Protein AF-A0A2R6CV69-F1 (afdb_monomer)

Radius of gyration: 12.98 Å; Cα contacts (8 Å, |Δi|>4): 234; chains: 1; bounding box: 34×31×30 Å

Structure (mmCIF, N/CA/C/O backbone):
data_AF-A0A2R6CV69-F1
#
_entry.id   AF-A0A2R6CV69-F1
#
loop_
_atom_site.group_PDB
_atom_site.id
_atom_site.type_symbol
_atom_site.label_atom_id
_atom_site.label_alt_id
_atom_site.label_comp_id
_atom_site.label_asym_id
_atom_site.label_entity_id
_atom_site.label_seq_id
_atom_s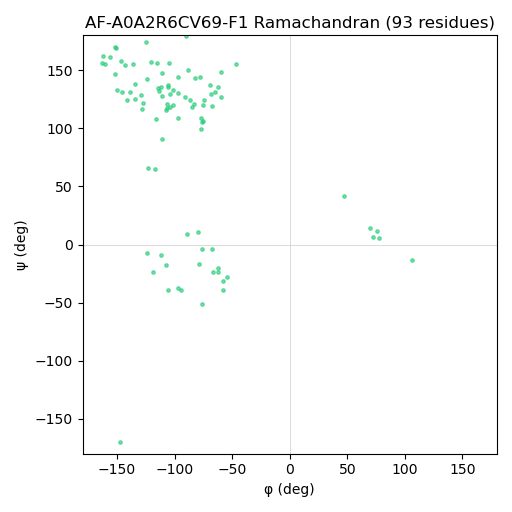ite.pdbx_PDB_ins_code
_atom_site.Cartn_x
_atom_site.Cartn_y
_atom_site.Cartn_z
_atom_site.occupancy
_atom_site.B_iso_or_equiv
_atom_site.auth_seq_id
_atom_site.auth_comp_id
_atom_site.auth_asym_id
_atom_site.auth_atom_id
_atom_site.pdbx_PDB_model_num
ATOM 1 N N . MET A 1 1 ? 13.016 9.900 5.837 1.00 72.94 1 MET A N 1
ATOM 2 C CA . MET A 1 1 ? 12.014 8.820 5.732 1.00 72.94 1 MET A CA 1
ATOM 3 C C . MET A 1 1 ? 10.665 9.464 5.461 1.00 72.94 1 MET A C 1
ATOM 5 O O . MET A 1 1 ? 10.417 10.528 6.022 1.00 72.94 1 MET A O 1
ATOM 9 N N . ASN A 1 2 ? 9.873 8.909 4.542 1.00 88.12 2 ASN A N 1
ATOM 10 C CA . ASN A 1 2 ? 8.513 9.379 4.268 1.00 88.12 2 ASN A CA 1
ATOM 11 C C . ASN A 1 2 ? 7.527 8.618 5.164 1.00 88.12 2 ASN A C 1
ATOM 13 O O . ASN A 1 2 ? 7.937 7.790 5.980 1.00 88.12 2 ASN A O 1
ATOM 17 N N . ALA A 1 3 ? 6.239 8.920 5.059 1.00 93.12 3 ALA A N 1
ATOM 18 C CA . ALA A 1 3 ? 5.220 8.170 5.768 1.00 93.12 3 ALA A CA 1
ATOM 19 C C . ALA A 1 3 ? 3.918 8.091 4.981 1.00 93.12 3 ALA A C 1
ATOM 21 O O . ALA A 1 3 ? 3.617 8.943 4.147 1.00 93.12 3 ALA A O 1
ATOM 22 N N . VAL A 1 4 ? 3.128 7.083 5.328 1.00 95.00 4 VAL A N 1
ATOM 23 C CA . VAL A 1 4 ? 1.710 7.011 5.002 1.00 95.00 4 VAL A CA 1
ATOM 24 C C . VAL A 1 4 ? 0.932 7.509 6.211 1.00 95.00 4 VAL A C 1
ATOM 26 O O . VAL A 1 4 ? 0.894 6.849 7.249 1.00 95.00 4 VAL A O 1
ATOM 29 N N . ASP A 1 5 ? 0.342 8.694 6.089 1.00 94.56 5 ASP A N 1
ATOM 30 C CA . ASP A 1 5 ? -0.617 9.215 7.059 1.00 94.56 5 ASP A CA 1
ATOM 31 C C . ASP A 1 5 ? -2.040 8.920 6.559 1.00 94.56 5 ASP A C 1
ATOM 33 O O . ASP A 1 5 ? -2.378 9.228 5.415 1.00 94.56 5 ASP A O 1
ATOM 37 N N . ALA A 1 6 ? -2.883 8.358 7.424 1.00 94.31 6 ALA A N 1
ATOM 38 C CA . ALA A 1 6 ? -4.309 8.195 7.159 1.00 94.31 6 ALA A CA 1
ATOM 39 C C . ALA A 1 6 ? -5.110 9.206 7.979 1.00 94.31 6 ALA A C 1
ATOM 41 O O . ALA A 1 6 ? -4.872 9.390 9.177 1.00 94.31 6 ALA A O 1
ATOM 42 N N . PHE A 1 7 ? -6.085 9.851 7.344 1.00 93.50 7 PHE A N 1
ATOM 43 C CA . PHE A 1 7 ? -6.894 10.900 7.958 1.00 93.50 7 PHE A CA 1
ATOM 44 C C . PHE A 1 7 ? -8.377 10.569 7.875 1.00 93.50 7 PHE A C 1
ATOM 46 O O . PHE A 1 7 ? -8.874 10.118 6.844 1.00 93.50 7 PHE A O 1
ATOM 53 N N . ARG A 1 8 ? -9.115 10.907 8.934 1.00 89.38 8 ARG A N 1
ATOM 54 C CA . ARG A 1 8 ? -10.566 11.037 8.850 1.00 89.38 8 ARG A CA 1
ATOM 55 C C . ARG A 1 8 ? -10.875 12.366 8.164 1.00 89.38 8 ARG A C 1
ATOM 57 O O . ARG A 1 8 ? -10.687 13.429 8.753 1.00 89.38 8 ARG A O 1
ATOM 64 N N . LEU A 1 9 ? -11.355 12.308 6.921 1.00 84.56 9 LEU A N 1
ATOM 65 C CA . LEU A 1 9 ? -11.638 13.509 6.120 1.00 84.56 9 LEU A CA 1
ATOM 66 C C . LEU A 1 9 ? -12.638 14.446 6.809 1.00 84.56 9 LEU A C 1
ATOM 68 O O . LEU A 1 9 ? -12.467 15.664 6.803 1.00 84.56 9 LEU A O 1
ATOM 72 N N . LEU A 1 10 ? -13.651 13.879 7.464 1.00 88.88 10 LEU A N 1
ATOM 73 C CA . LEU A 1 10 ? -14.556 14.637 8.320 1.00 88.88 10 LEU A CA 1
ATOM 74 C C . LEU A 1 10 ? -13.860 14.945 9.652 1.00 88.88 10 LEU A C 1
ATOM 76 O O . LEU A 1 10 ? -13.792 14.099 10.539 1.00 88.88 10 LEU A O 1
ATOM 80 N N . GLY A 1 11 ? -13.336 16.164 9.776 1.00 85.06 11 GLY A N 1
ATOM 81 C CA . GLY A 1 11 ? -12.668 16.663 10.984 1.00 85.06 11 GLY A CA 1
ATOM 82 C C . GLY A 1 11 ? -11.144 16.761 10.879 1.00 85.06 11 GLY A C 1
ATOM 83 O O . GLY A 1 11 ? -10.538 17.436 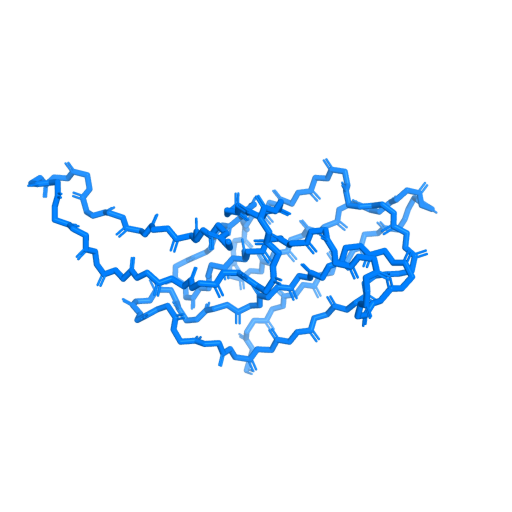11.703 1.00 85.06 11 GLY A O 1
ATOM 84 N N . GLY A 1 12 ? -10.525 16.152 9.861 1.00 88.00 12 GLY A N 1
ATOM 85 C CA . GLY A 1 12 ? -9.086 16.277 9.590 1.00 88.00 12 GLY A CA 1
ATOM 86 C C . GLY A 1 12 ? -8.181 15.591 10.618 1.00 88.00 12 GLY A C 1
ATOM 87 O O . GLY A 1 12 ? -6.981 15.853 10.660 1.00 88.00 12 GLY A O 1
ATOM 88 N N . GLU A 1 13 ? -8.737 14.722 11.461 1.00 92.75 13 GLU A N 1
ATOM 89 C CA . GLU A 1 13 ? -7.983 14.004 12.482 1.00 92.75 13 GLU A CA 1
ATOM 90 C C . GLU A 1 13 ? -7.145 12.892 11.842 1.00 92.75 13 GLU A C 1
ATOM 92 O O . GLU A 1 13 ? -7.676 12.000 11.169 1.00 92.75 13 GLU A O 1
ATOM 97 N N . ARG A 1 14 ? -5.833 12.914 12.090 1.00 94.12 14 ARG A N 1
ATOM 98 C CA . ARG A 1 14 ? -4.947 11.815 11.704 1.00 94.12 14 ARG A CA 1
ATOM 99 C C . ARG A 1 14 ? -5.277 10.578 12.536 1.00 94.12 14 ARG A C 1
ATOM 101 O O . AR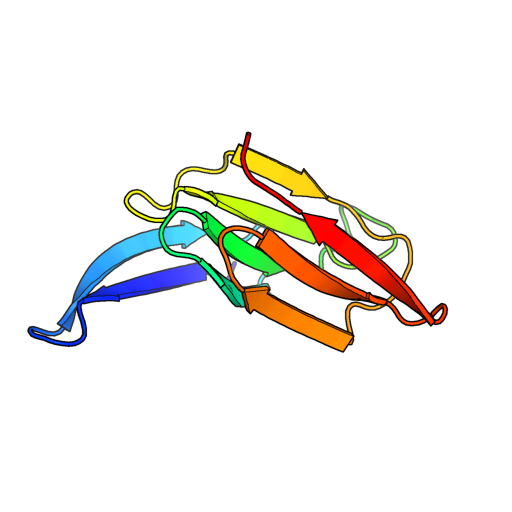G A 1 14 ? -5.124 10.610 13.752 1.00 94.12 14 ARG A O 1
ATOM 108 N N . GLN A 1 15 ? -5.681 9.502 11.868 1.00 93.88 15 GLN A N 1
ATOM 109 C CA . GLN A 1 15 ? -5.959 8.214 12.503 1.00 93.88 15 GLN A CA 1
ATOM 110 C C . GLN A 1 15 ? -4.653 7.498 12.851 1.00 93.88 15 GLN A C 1
ATOM 112 O O . GLN A 1 15 ? -4.436 7.120 13.998 1.00 93.88 15 GLN A O 1
ATOM 117 N N . PHE A 1 16 ? -3.745 7.377 11.880 1.00 96.06 16 PHE A N 1
ATOM 118 C CA . PHE A 1 16 ? -2.442 6.755 12.092 1.00 96.06 16 PHE A CA 1
ATOM 119 C C . PHE A 1 16 ? -1.369 7.327 11.166 1.00 96.06 16 PHE A C 1
ATOM 121 O O . PHE A 1 16 ? -1.652 8.055 10.210 1.00 96.06 16 PHE A O 1
ATOM 128 N N . ARG A 1 17 ? -0.121 6.963 11.472 1.00 96.19 17 ARG A N 1
ATOM 129 C CA . ARG A 1 17 ? 1.065 7.207 10.654 1.00 96.19 17 ARG A CA 1
ATOM 130 C C . ARG A 1 17 ? 1.901 5.933 10.596 1.00 96.19 17 ARG A C 1
ATOM 132 O O . ARG A 1 17 ? 2.300 5.428 11.640 1.00 96.19 17 ARG A O 1
ATOM 139 N N . PHE A 1 18 ? 2.207 5.469 9.392 1.00 96.06 18 PHE A N 1
ATOM 140 C CA . PHE A 1 18 ? 3.193 4.421 9.145 1.00 96.06 18 PHE A CA 1
ATOM 141 C C . PHE A 1 18 ? 4.441 5.041 8.515 1.00 96.06 18 PHE A C 1
ATOM 143 O O . PHE A 1 18 ? 4.373 5.585 7.413 1.00 96.06 18 PHE A O 1
ATOM 150 N N . GLU A 1 19 ? 5.574 4.994 9.214 1.00 94.81 19 GLU A N 1
ATOM 151 C CA . GLU A 1 19 ? 6.850 5.468 8.670 1.00 94.81 19 GLU A CA 1
ATOM 152 C C . GLU A 1 19 ? 7.390 4.453 7.667 1.00 94.81 19 GLU A C 1
ATOM 154 O O . GLU A 1 19 ? 7.637 3.294 8.001 1.00 94.81 19 GLU A O 1
ATOM 159 N N . THR A 1 20 ? 7.567 4.883 6.420 1.00 91.06 20 THR A N 1
ATOM 160 C CA . THR A 1 20 ? 8.111 4.009 5.387 1.00 91.06 20 THR A CA 1
ATOM 161 C C . THR A 1 20 ? 9.626 3.897 5.566 1.00 91.06 20 THR A C 1
ATOM 163 O O . THR A 1 20 ? 10.285 4.903 5.852 1.00 91.06 20 THR A O 1
ATOM 166 N N . PRO A 1 21 ? 10.228 2.722 5.308 1.00 88.88 21 PRO A N 1
ATOM 167 C CA . PRO A 1 21 ? 11.681 2.546 5.400 1.00 88.88 21 PRO A CA 1
ATOM 168 C C . PRO A 1 21 ? 12.456 3.321 4.318 1.00 88.88 21 PRO A C 1
ATOM 170 O O . PRO A 1 21 ? 13.679 3.354 4.332 1.00 88.88 21 PRO A O 1
ATOM 173 N N . SER A 1 22 ? 11.751 3.976 3.391 1.00 88.88 22 SER A N 1
ATOM 174 C CA . SER A 1 22 ? 12.306 4.849 2.358 1.00 88.88 22 SER A CA 1
ATOM 175 C C . SER A 1 22 ? 11.738 6.266 2.470 1.00 88.88 22 SER A C 1
ATOM 177 O O . SER A 1 22 ? 10.657 6.487 3.018 1.00 88.88 22 SER A O 1
ATOM 179 N N . ASN A 1 23 ? 12.452 7.261 1.942 1.00 88.75 23 ASN A N 1
ATOM 180 C CA . ASN A 1 23 ? 11.885 8.588 1.669 1.00 88.75 23 ASN A CA 1
ATOM 181 C C . ASN A 1 23 ? 10.994 8.611 0.414 1.00 88.75 23 ASN A C 1
ATOM 183 O O . ASN A 1 23 ? 10.387 9.637 0.125 1.00 88.75 23 ASN A O 1
ATOM 187 N N . ASN A 1 24 ? 10.913 7.490 -0.295 1.00 90.12 24 ASN A N 1
ATOM 188 C CA . ASN A 1 24 ? 10.167 7.317 -1.524 1.00 90.12 24 ASN A CA 1
ATOM 189 C C . ASN A 1 24 ? 9.056 6.277 -1.314 1.00 90.12 24 ASN A C 1
ATOM 191 O O . ASN A 1 24 ? 9.131 5.165 -1.832 1.00 90.12 24 ASN A O 1
ATOM 195 N N . GLY A 1 25 ? 8.085 6.602 -0.457 1.00 92.06 25 GLY A N 1
ATOM 196 C CA . GLY A 1 25 ? 6.941 5.733 -0.174 1.00 92.06 25 GLY A CA 1
ATOM 197 C C . GLY A 1 25 ? 5.638 6.497 0.037 1.00 92.06 25 GLY A C 1
ATOM 198 O O . GLY A 1 25 ? 5.674 7.676 0.388 1.00 92.06 25 GLY A O 1
ATOM 199 N N . TRP A 1 26 ? 4.502 5.848 -0.220 1.00 94.62 26 TRP A N 1
ATOM 200 C CA . TRP A 1 26 ? 3.154 6.442 -0.245 1.00 94.62 26 TRP A CA 1
ATOM 201 C C . TRP A 1 26 ? 2.060 5.356 -0.140 1.00 94.62 26 TRP A C 1
ATOM 203 O O . TRP A 1 26 ? 2.346 4.181 -0.389 1.00 94.62 26 TRP A O 1
ATOM 213 N N . PRO A 1 27 ? 0.805 5.699 0.220 1.00 95.75 27 PRO A N 1
ATOM 214 C CA . PRO A 1 27 ? -0.317 4.766 0.096 1.00 95.75 27 PRO A CA 1
ATOM 215 C C . PRO A 1 27 ? -0.655 4.514 -1.379 1.00 95.75 27 PRO A C 1
ATOM 217 O O . PRO A 1 27 ? -0.701 5.458 -2.165 1.00 95.75 27 PRO A O 1
ATOM 220 N N . VAL A 1 28 ? -0.918 3.258 -1.750 1.00 96.69 28 VAL A N 1
ATOM 221 C CA . VAL A 1 28 ? -1.255 2.866 -3.135 1.00 96.69 28 VAL A CA 1
ATOM 222 C C . VAL A 1 28 ? -2.639 2.246 -3.295 1.00 96.69 28 VAL A C 1
ATOM 224 O O . VAL A 1 28 ? -3.186 2.292 -4.389 1.00 96.69 28 VAL A O 1
ATOM 227 N N . ALA A 1 29 ? -3.210 1.670 -2.238 1.00 97.06 29 ALA A N 1
ATOM 228 C CA . ALA A 1 29 ? -4.554 1.099 -2.256 1.00 97.06 29 ALA A CA 1
ATOM 229 C C . ALA A 1 29 ? -5.103 0.962 -0.833 1.00 97.06 29 ALA A C 1
ATOM 231 O O . ALA A 1 29 ? -4.331 0.781 0.115 1.00 97.06 29 ALA A O 1
ATOM 232 N N . GLU A 1 30 ? -6.428 0.945 -0.689 1.00 95.44 30 GLU A N 1
ATOM 233 C CA . GLU A 1 30 ? -7.080 0.504 0.540 1.00 95.44 30 GLU A CA 1
ATOM 234 C C . GLU A 1 30 ? -8.280 -0.409 0.291 1.00 95.44 30 GLU A C 1
ATOM 236 O O . GLU A 1 30 ? -8.939 -0.368 -0.741 1.00 95.44 30 GLU A O 1
ATOM 241 N N . THR A 1 31 ? -8.583 -1.216 1.297 1.00 95.00 31 THR A N 1
ATOM 242 C CA . THR A 1 31 ? -9.877 -1.862 1.513 1.00 95.00 31 THR A CA 1
ATOM 243 C C . THR A 1 31 ? -10.350 -1.489 2.916 1.00 95.00 31 THR A C 1
ATOM 245 O O . THR A 1 31 ? -9.579 -0.934 3.698 1.00 95.00 31 THR A O 1
ATOM 248 N N . ALA A 1 32 ? -11.571 -1.874 3.296 1.00 91.00 32 ALA A N 1
ATOM 249 C CA . ALA A 1 32 ? -12.077 -1.625 4.648 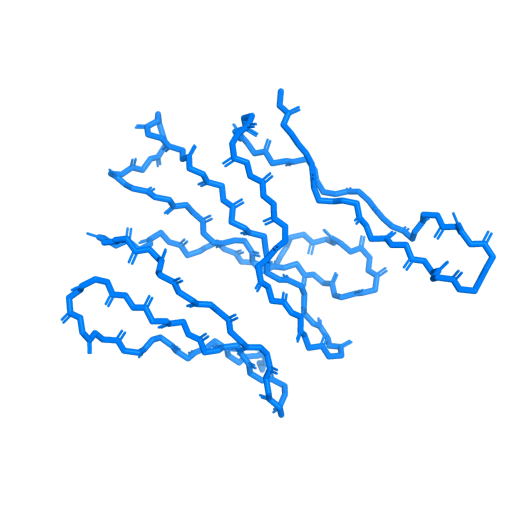1.00 91.00 32 ALA A CA 1
ATOM 250 C C . ALA A 1 32 ? -11.157 -2.154 5.770 1.00 91.00 32 ALA A C 1
ATOM 252 O O . ALA A 1 32 ? -11.175 -1.614 6.867 1.00 91.00 32 ALA A O 1
ATOM 253 N N . GLY A 1 33 ? -10.366 -3.204 5.512 1.00 92.69 33 GLY A N 1
ATOM 254 C CA . GLY A 1 33 ? -9.513 -3.827 6.527 1.00 92.69 33 GLY A CA 1
ATOM 255 C C . GLY A 1 33 ? -8.011 -3.649 6.323 1.00 92.69 33 GLY A C 1
ATOM 256 O O . GLY A 1 33 ? -7.250 -4.045 7.208 1.00 92.69 33 GLY A O 1
ATOM 257 N N . THR A 1 34 ? -7.567 -3.114 5.184 1.00 95.62 34 THR A N 1
ATOM 258 C CA . THR A 1 34 ? -6.147 -3.108 4.803 1.00 95.62 34 THR A CA 1
ATOM 259 C C . THR A 1 34 ? -5.796 -1.850 4.032 1.00 95.62 34 THR A C 1
ATOM 261 O O . THR A 1 34 ? -6.449 -1.556 3.036 1.00 95.62 34 THR A O 1
ATOM 264 N N . VAL A 1 35 ? -4.713 -1.184 4.419 1.00 96.75 35 VAL A N 1
ATOM 265 C CA . VAL A 1 35 ? -4.042 -0.162 3.603 1.00 96.75 35 VAL A CA 1
ATOM 266 C C . VAL A 1 35 ? -2.757 -0.762 3.048 1.00 96.75 35 VAL A C 1
ATOM 268 O O . VAL A 1 35 ? -2.040 -1.453 3.767 1.00 96.75 35 VAL A O 1
ATOM 271 N N . VAL A 1 36 ? -2.452 -0.513 1.778 1.00 97.31 36 VAL A N 1
ATOM 272 C CA . VAL A 1 36 ? -1.175 -0.906 1.178 1.00 97.31 36 VAL A CA 1
ATOM 273 C C . VAL A 1 36 ? -0.314 0.329 0.992 1.00 97.31 36 VAL A C 1
ATOM 275 O O . VAL A 1 36 ? -0.700 1.269 0.299 1.00 97.31 36 VAL A O 1
ATOM 278 N N . ALA A 1 37 ? 0.858 0.311 1.619 1.00 96.44 37 ALA A N 1
ATOM 279 C CA . ALA A 1 37 ? 1.900 1.302 1.414 1.00 96.44 37 ALA A CA 1
ATOM 280 C C . ALA A 1 37 ? 2.973 0.731 0.489 1.00 96.44 37 ALA A C 1
ATOM 282 O O . ALA A 1 37 ? 3.448 -0.384 0.698 1.00 96.44 37 ALA A O 1
ATOM 283 N N . GLU A 1 38 ? 3.377 1.500 -0.509 1.00 94.88 38 GLU A N 1
ATOM 284 C CA . GLU A 1 38 ? 4.544 1.200 -1.327 1.00 94.88 38 GLU A CA 1
ATOM 285 C C . GLU A 1 38 ? 5.751 1.981 -0.802 1.00 94.88 38 GLU A C 1
ATOM 287 O O . GLU A 1 38 ? 5.611 3.122 -0.359 1.00 94.88 38 GLU A O 1
ATOM 292 N N . ALA A 1 39 ? 6.940 1.383 -0.851 1.00 93.25 39 ALA A N 1
ATOM 293 C CA . ALA A 1 39 ? 8.192 2.099 -0.659 1.00 93.25 39 ALA A CA 1
ATOM 294 C C . ALA A 1 39 ? 9.277 1.575 -1.606 1.00 93.25 39 ALA A C 1
ATOM 296 O O . ALA A 1 39 ? 9.626 0.397 -1.564 1.00 93.25 39 ALA A O 1
ATOM 297 N N . ILE A 1 40 ? 9.876 2.463 -2.400 1.00 89.62 40 ILE A N 1
ATOM 298 C CA . ILE A 1 40 ? 11.022 2.138 -3.253 1.00 89.62 40 ILE A CA 1
ATOM 299 C C . ILE A 1 40 ? 12.266 2.047 -2.363 1.00 89.62 40 ILE A C 1
ATOM 301 O O . ILE A 1 40 ? 12.772 3.062 -1.877 1.00 89.62 40 ILE A O 1
ATOM 305 N N . THR A 1 41 ? 12.722 0.820 -2.112 1.00 78.75 41 THR A N 1
ATOM 306 C CA . THR A 1 41 ? 13.751 0.479 -1.115 1.00 78.75 41 THR A CA 1
ATOM 307 C C . THR A 1 41 ? 14.940 -0.256 -1.754 1.00 78.75 41 THR A C 1
ATOM 309 O O . THR A 1 41 ? 15.139 -1.431 -1.445 1.00 78.75 41 THR A O 1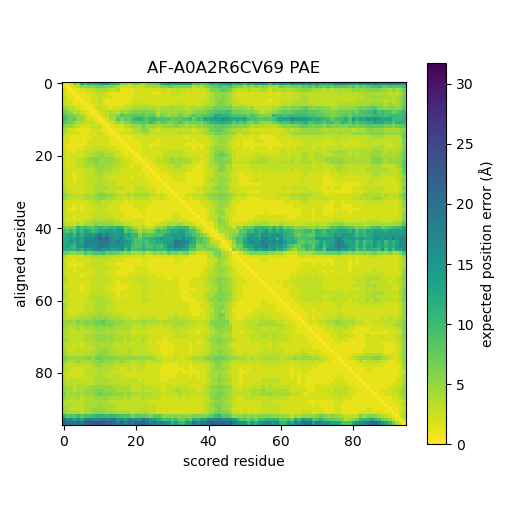
ATOM 312 N N . PRO A 1 42 ? 15.734 0.383 -2.637 1.00 69.19 42 PRO A N 1
ATOM 313 C CA . PRO A 1 42 ? 16.837 -0.289 -3.338 1.00 69.19 42 PRO A CA 1
ATOM 314 C C . PRO A 1 42 ? 17.927 -0.823 -2.392 1.00 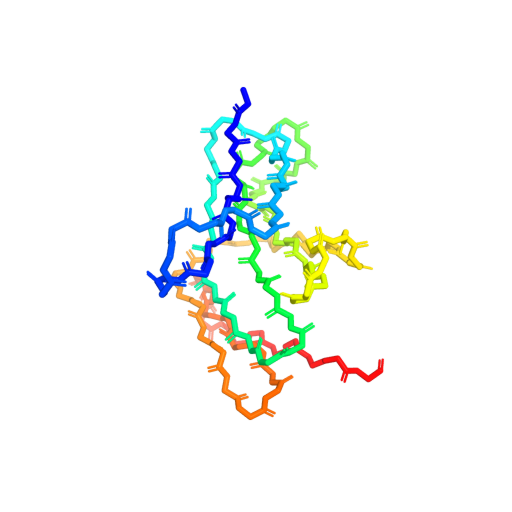69.19 42 PRO A C 1
ATOM 316 O O . PRO A 1 42 ? 18.665 -1.729 -2.761 1.00 69.19 42 PRO A O 1
ATOM 319 N N . ASP A 1 43 ? 18.007 -0.301 -1.164 1.00 66.69 43 ASP A N 1
ATOM 320 C CA . ASP A 1 43 ? 18.948 -0.767 -0.138 1.00 66.69 43 ASP A CA 1
ATOM 321 C C . ASP A 1 43 ? 18.493 -2.072 0.560 1.00 66.69 43 ASP A C 1
ATOM 323 O O . ASP A 1 43 ? 19.302 -2.746 1.190 1.00 66.69 43 ASP A O 1
ATOM 327 N N . GLU A 1 44 ? 17.210 -2.446 0.448 1.00 62.12 44 GLU A N 1
ATOM 328 C CA . GLU A 1 44 ? 16.577 -3.567 1.180 1.00 62.12 44 GLU A CA 1
ATOM 329 C C . GLU A 1 44 ? 15.912 -4.611 0.252 1.00 62.12 44 GLU A C 1
ATOM 331 O O . GLU A 1 44 ? 15.409 -5.641 0.719 1.00 62.12 44 GLU A O 1
ATOM 336 N N . ALA A 1 45 ? 15.845 -4.344 -1.058 1.00 64.75 45 ALA A N 1
ATOM 337 C CA . ALA A 1 45 ? 15.252 -5.209 -2.078 1.00 64.75 45 ALA A CA 1
ATOM 338 C C . ALA A 1 45 ? 15.706 -4.800 -3.493 1.00 64.75 45 ALA A C 1
ATOM 340 O O . ALA A 1 45 ? 16.028 -3.637 -3.726 1.00 64.75 45 ALA A O 1
ATOM 341 N N . ASP A 1 46 ? 15.663 -5.741 -4.448 1.00 63.03 46 ASP A N 1
ATOM 342 C CA . ASP A 1 46 ? 15.994 -5.466 -5.859 1.00 63.03 46 ASP A CA 1
ATOM 343 C C . ASP A 1 46 ? 15.101 -4.354 -6.454 1.00 63.03 46 ASP A C 1
ATOM 345 O O . ASP A 1 46 ? 15.553 -3.594 -7.309 1.00 63.03 46 ASP A O 1
ATOM 349 N N . TRP A 1 47 ? 13.848 -4.251 -5.980 1.00 73.56 47 TRP A N 1
ATOM 350 C CA . TRP A 1 47 ? 12.849 -3.232 -6.340 1.00 73.56 47 TRP A CA 1
ATOM 351 C C . TRP A 1 47 ? 11.929 -2.904 -5.140 1.00 73.56 47 TRP A C 1
ATOM 353 O O . TRP A 1 47 ? 12.226 -3.268 -4.007 1.00 73.56 47 TRP A O 1
ATOM 363 N N . THR A 1 48 ? 10.843 -2.157 -5.365 1.00 89.56 48 THR A N 1
ATOM 364 C CA . THR A 1 48 ? 9.894 -1.659 -4.345 1.00 89.56 48 THR A CA 1
ATOM 365 C C . THR A 1 48 ? 9.444 -2.717 -3.318 1.00 89.56 48 THR A C 1
ATOM 367 O O . THR A 1 48 ? 9.422 -3.911 -3.606 1.00 89.56 48 THR A O 1
ATOM 370 N N . SER A 1 49 ? 9.021 -2.284 -2.130 1.00 92.44 49 SER A N 1
ATOM 371 C CA . SER A 1 49 ? 8.346 -3.111 -1.121 1.00 92.44 49 SER A CA 1
ATOM 372 C C . SER A 1 49 ? 6.888 -2.672 -0.958 1.00 92.44 49 SER A C 1
ATOM 374 O O . SER A 1 49 ? 6.608 -1.480 -0.847 1.00 92.44 49 SER A O 1
ATOM 376 N N . LEU A 1 50 ? 5.963 -3.632 -0.891 1.00 94.88 50 LEU A N 1
ATOM 377 C CA . LEU A 1 50 ? 4.552 -3.418 -0.562 1.00 94.88 50 LEU A CA 1
ATOM 378 C C . LEU A 1 50 ? 4.281 -3.866 0.875 1.00 94.88 50 LEU A C 1
ATOM 380 O O . LEU A 1 50 ? 4.434 -5.041 1.209 1.00 94.88 50 LEU A O 1
ATOM 384 N N . PHE A 1 51 ? 3.853 -2.940 1.721 1.00 94.88 51 PHE A N 1
ATOM 385 C CA . PHE A 1 51 ? 3.500 -3.179 3.115 1.00 94.88 51 PHE A CA 1
ATOM 386 C C . PHE A 1 51 ? 1.984 -3.254 3.233 1.00 94.88 51 PHE A C 1
ATOM 388 O O . PHE A 1 51 ? 1.292 -2.284 2.934 1.00 94.88 51 PHE A O 1
ATOM 395 N N . ALA A 1 52 ? 1.470 -4.391 3.692 1.00 96.12 52 ALA A N 1
ATOM 396 C CA . ALA A 1 52 ? 0.080 -4.499 4.107 1.00 96.12 52 ALA A CA 1
ATOM 397 C C . ALA A 1 52 ? -0.035 -4.002 5.549 1.00 96.12 52 ALA A C 1
ATOM 399 O O . ALA A 1 52 ? 0.606 -4.548 6.449 1.00 96.12 52 ALA A O 1
ATOM 400 N N . LEU A 1 53 ? -0.853 -2.980 5.756 1.00 96.56 53 LEU A N 1
ATOM 401 C CA . LEU A 1 53 ? -1.128 -2.355 7.039 1.00 96.56 53 LEU A CA 1
ATOM 402 C C . LEU A 1 53 ? -2.565 -2.659 7.458 1.00 96.56 53 LEU A C 1
ATOM 404 O O . LEU A 1 53 ? -3.460 -2.772 6.623 1.00 96.56 53 LEU A O 1
ATOM 408 N N . ASP A 1 54 ? -2.790 -2.767 8.757 1.00 95.50 54 ASP A N 1
ATOM 409 C CA . ASP A 1 54 ? -4.118 -2.749 9.354 1.00 95.50 54 ASP A CA 1
ATOM 410 C C . ASP A 1 54 ? -4.836 -1.431 9.022 1.00 95.50 54 ASP A C 1
ATOM 412 O O . ASP A 1 54 ? -4.275 -0.354 9.220 1.00 95.50 54 ASP A O 1
ATOM 416 N N . GLY A 1 55 ? -6.053 -1.519 8.478 1.00 93.44 55 GLY A N 1
ATOM 417 C CA . GLY A 1 55 ? -6.788 -0.352 7.978 1.00 93.44 55 GLY A CA 1
ATOM 418 C C . GLY A 1 55 ? -7.227 0.647 9.053 1.00 93.44 55 GLY A C 1
ATOM 419 O O . GLY A 1 55 ? -7.394 1.822 8.739 1.00 93.44 55 GLY A O 1
ATOM 420 N N . ASP A 1 56 ? -7.362 0.212 10.308 1.00 93.38 56 ASP A N 1
ATOM 421 C CA . ASP A 1 56 ? -7.810 1.068 11.411 1.00 93.38 56 ASP A CA 1
ATOM 422 C C . ASP A 1 56 ? -6.626 1.673 12.176 1.0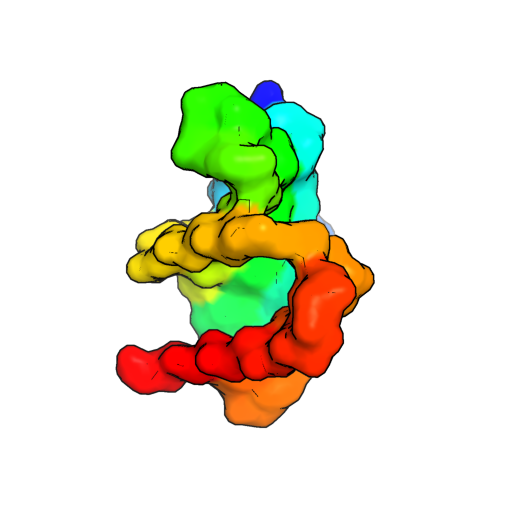0 93.38 56 ASP A C 1
ATOM 424 O O . ASP A 1 56 ? -6.655 2.832 12.589 1.00 93.38 56 ASP A O 1
ATOM 428 N N . THR A 1 57 ? -5.567 0.886 12.371 1.00 95.50 57 THR A N 1
ATOM 429 C CA . THR A 1 57 ? -4.445 1.233 13.256 1.00 95.50 57 THR A CA 1
ATOM 430 C C . THR A 1 57 ? -3.159 1.594 12.519 1.00 95.50 57 THR A C 1
ATOM 432 O O . THR A 1 57 ? -2.251 2.162 13.124 1.00 95.50 57 THR A O 1
ATOM 435 N N . GLY A 1 58 ? -3.036 1.241 11.236 1.00 95.75 58 GLY A N 1
ATOM 436 C CA . GLY A 1 58 ? -1.796 1.381 10.470 1.00 95.75 58 GLY A CA 1
ATOM 437 C C . GLY A 1 58 ? -0.700 0.384 10.858 1.00 95.75 58 GLY A C 1
ATOM 438 O O . GLY A 1 58 ? 0.428 0.500 10.378 1.00 95.75 58 GLY A O 1
ATOM 439 N N . GLY A 1 59 ? -0.998 -0.586 11.729 1.00 96.75 59 GLY A N 1
ATOM 440 C CA . GLY A 1 59 ? -0.039 -1.597 12.166 1.00 96.75 59 GLY A CA 1
ATOM 441 C C . GLY A 1 59 ? 0.395 -2.508 11.008 1.00 96.75 59 GLY A C 1
ATOM 442 O O . GLY A 1 59 ? -0.468 -3.019 10.292 1.00 96.75 59 GLY A O 1
ATOM 443 N N . PRO A 1 60 ? 1.702 -2.754 10.795 1.00 95.31 60 PRO A N 1
ATOM 444 C CA . PRO A 1 60 ? 2.163 -3.606 9.704 1.00 95.31 60 PRO A CA 1
ATOM 445 C C . PRO A 1 60 ? 1.760 -5.067 9.937 1.00 95.31 60 PRO A C 1
ATOM 447 O O . PRO A 1 60 ? 2.018 -5.634 10.997 1.00 95.31 60 PRO A O 1
ATOM 450 N N . ARG A 1 61 ? 1.152 -5.687 8.924 1.00 95.19 61 ARG A N 1
ATOM 451 C CA . ARG A 1 61 ? 0.715 -7.092 8.931 1.00 95.19 61 ARG A CA 1
ATOM 452 C C . ARG A 1 61 ? 1.609 -7.990 8.081 1.00 95.19 61 ARG A C 1
ATOM 454 O O . ARG A 1 61 ? 1.881 -9.122 8.467 1.00 95.19 61 ARG A O 1
ATOM 461 N N . ALA A 1 62 ? 2.058 -7.506 6.923 1.00 94.12 62 ALA A N 1
ATOM 462 C CA . ALA A 1 62 ? 2.909 -8.267 6.009 1.00 94.12 62 ALA A CA 1
ATOM 463 C C . ALA A 1 62 ? 3.732 -7.347 5.100 1.00 94.12 62 ALA A C 1
ATOM 465 O O . ALA A 1 62 ? 3.384 -6.183 4.898 1.00 94.12 62 ALA A O 1
ATOM 466 N N . VAL A 1 63 ? 4.799 -7.898 4.516 1.00 93.12 63 VAL A N 1
ATOM 467 C CA . VAL A 1 63 ? 5.614 -7.230 3.494 1.00 93.12 63 VAL A CA 1
ATOM 468 C C . VAL 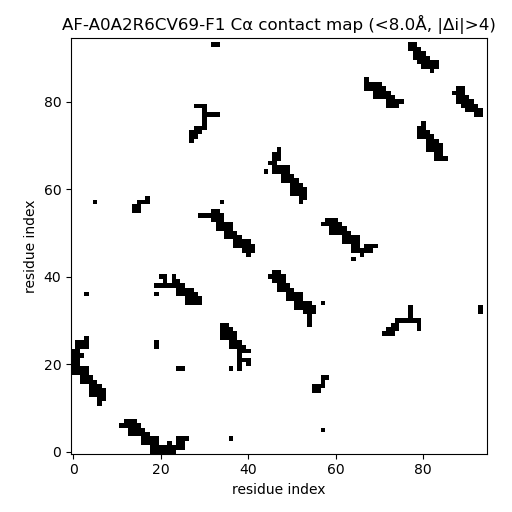A 1 63 ? 5.772 -8.159 2.301 1.00 93.12 63 VAL A C 1
ATOM 470 O O . VAL A 1 63 ? 6.187 -9.308 2.455 1.00 93.12 63 VAL A O 1
ATOM 473 N N . TYR A 1 64 ? 5.478 -7.647 1.115 1.00 92.81 64 TYR A N 1
ATOM 474 C CA . TYR A 1 64 ? 5.727 -8.311 -0.152 1.00 92.81 64 TYR A CA 1
ATOM 475 C C . TYR A 1 64 ? 6.792 -7.541 -0.933 1.00 92.81 64 TYR A C 1
ATOM 477 O O . TYR A 1 64 ? 6.714 -6.324 -1.067 1.00 92.81 64 TYR A O 1
ATOM 485 N N . ARG A 1 65 ? 7.792 -8.257 -1.446 1.00 92.12 65 ARG A N 1
ATOM 486 C CA . ARG A 1 65 ? 8.885 -7.693 -2.247 1.00 92.12 65 ARG A CA 1
ATOM 487 C C . ARG A 1 65 ? 8.729 -8.181 -3.687 1.00 92.12 65 ARG A C 1
ATOM 489 O O . ARG A 1 65 ? 9.179 -9.291 -3.983 1.00 92.12 65 ARG A O 1
ATOM 496 N N . PRO A 1 66 ? 8.014 -7.446 -4.554 1.00 90.19 66 PRO A N 1
ATOM 497 C CA . PRO A 1 66 ? 7.933 -7.794 -5.965 1.00 90.19 66 PRO A CA 1
ATOM 498 C C . PRO A 1 66 ? 9.321 -7.800 -6.609 1.00 90.19 66 PRO A C 1
ATOM 500 O O . PRO A 1 66 ? 10.198 -7.014 -6.265 1.00 90.19 66 PRO A O 1
ATOM 503 N N . THR A 1 67 ? 9.500 -8.670 -7.598 1.00 87.06 67 THR A N 1
ATOM 504 C CA . THR A 1 67 ? 10.723 -8.724 -8.415 1.00 87.06 67 THR A CA 1
ATOM 505 C C . THR A 1 67 ? 10.646 -7.808 -9.642 1.00 87.06 67 THR A C 1
ATOM 507 O O . THR A 1 67 ? 11.453 -7.946 -10.555 1.00 87.06 67 THR A O 1
ATOM 510 N N . ASP A 1 68 ? 9.622 -6.957 -9.724 1.00 90.06 68 ASP A N 1
ATOM 511 C CA . ASP A 1 68 ? 9.339 -6.085 -10.865 1.00 90.06 68 ASP A CA 1
ATOM 512 C C . ASP A 1 68 ? 8.596 -4.820 -10.400 1.00 90.06 68 ASP A C 1
ATOM 514 O O . ASP A 1 68 ? 8.139 -4.731 -9.258 1.00 90.06 68 ASP A O 1
ATOM 518 N N . THR A 1 69 ? 8.455 -3.852 -11.299 1.00 90.00 69 THR A N 1
ATOM 519 C CA . THR A 1 69 ? 7.777 -2.577 -11.067 1.00 90.00 69 THR A CA 1
ATOM 520 C C . THR A 1 69 ? 6.300 -2.789 -10.745 1.00 90.00 69 THR A C 1
ATOM 522 O O . THR A 1 69 ? 5.606 -3.547 -11.428 1.00 90.00 69 THR A O 1
ATOM 525 N N . VAL A 1 70 ? 5.814 -2.075 -9.729 1.00 93.00 70 VAL A N 1
ATOM 526 C CA . VAL A 1 70 ? 4.388 -1.916 -9.433 1.00 93.00 70 VAL A CA 1
ATOM 527 C C . VAL A 1 70 ? 3.860 -0.760 -10.278 1.00 93.00 70 VAL A C 1
ATOM 529 O O . VAL A 1 70 ? 4.336 0.364 -10.161 1.00 93.00 70 VAL A O 1
ATOM 532 N N . PHE A 1 71 ? 2.901 -1.036 -11.161 1.00 93.88 71 PHE A N 1
ATOM 533 C CA . PHE A 1 71 ? 2.300 -0.010 -12.023 1.00 93.88 71 PHE A CA 1
ATOM 534 C C . PHE A 1 71 ? 0.991 0.536 -11.466 1.00 93.88 71 PHE A C 1
ATOM 536 O O . PHE A 1 71 ? 0.685 1.715 -11.617 1.00 93.88 71 PHE A O 1
ATOM 543 N N . THR A 1 72 ? 0.193 -0.338 -10.864 1.00 95.50 72 THR A N 1
ATOM 544 C CA . THR A 1 72 ? -1.113 0.011 -10.315 1.00 95.50 72 THR A CA 1
ATOM 545 C C . THR A 1 72 ? -1.444 -0.915 -9.158 1.00 95.50 72 THR A C 1
ATOM 547 O O . THR A 1 72 ? -1.057 -2.088 -9.170 1.00 95.50 72 THR A O 1
ATOM 550 N N . ALA A 1 73 ? -2.160 -0.383 -8.175 1.00 96.81 73 ALA A N 1
ATOM 551 C CA . ALA A 1 73 ? -2.778 -1.146 -7.113 1.00 96.81 73 ALA A CA 1
ATOM 552 C C . ALA A 1 73 ? -4.215 -0.649 -6.926 1.00 96.81 73 ALA A C 1
ATOM 554 O O . ALA A 1 73 ? -4.463 0.554 -6.952 1.00 96.81 73 ALA A O 1
ATOM 555 N N . GLU A 1 74 ? -5.151 -1.570 -6.736 1.00 97.81 74 GLU A N 1
ATOM 556 C CA . GLU A 1 74 ? -6.559 -1.251 -6.513 1.00 97.81 74 GLU A CA 1
ATOM 557 C C . GLU A 1 74 ? -7.129 -2.160 -5.428 1.00 97.81 74 GLU A C 1
ATOM 559 O O . GLU A 1 74 ? -6.940 -3.378 -5.458 1.00 97.81 74 GLU A O 1
ATOM 564 N N . GLY A 1 75 ? -7.818 -1.570 -4.453 1.00 96.19 75 GLY A N 1
ATOM 565 C CA . GLY A 1 75 ? -8.568 -2.319 -3.456 1.00 96.19 75 GLY A CA 1
ATOM 566 C C . GLY A 1 75 ? -10.007 -2.543 -3.906 1.00 96.19 75 GLY A C 1
ATOM 567 O O . GLY A 1 75 ? -10.715 -1.597 -4.237 1.00 96.19 75 GLY A O 1
ATOM 568 N N . HIS A 1 76 ? -10.452 -3.797 -3.898 1.00 95.12 76 HIS A N 1
ATOM 569 C CA . HIS A 1 76 ? -11.803 -4.185 -4.288 1.00 95.12 76 HIS A CA 1
ATOM 570 C C . HIS A 1 76 ? -12.247 -5.438 -3.523 1.00 95.12 76 HIS A C 1
ATOM 572 O O . HIS A 1 76 ? -11.493 -6.406 -3.425 1.00 95.12 76 HIS A O 1
ATOM 578 N N . ASP A 1 77 ? -13.461 -5.418 -2.963 1.00 93.25 77 ASP A N 1
ATOM 579 C CA . ASP A 1 77 ? -14.084 -6.548 -2.253 1.00 93.25 77 ASP A CA 1
ATOM 580 C C . ASP A 1 77 ? -13.169 -7.247 -1.222 1.00 93.25 77 ASP A C 1
ATOM 582 O O . ASP A 1 77 ? -13.120 -8.470 -1.105 1.00 93.25 77 ASP A O 1
ATOM 586 N N . GLY A 1 78 ? -12.415 -6.455 -0.449 1.00 93.25 78 GLY A N 1
ATOM 587 C CA . GLY A 1 78 ? -11.532 -6.962 0.612 1.00 93.25 78 GLY A CA 1
ATOM 588 C C . GLY A 1 78 ? -10.211 -7.570 0.124 1.00 93.25 78 GLY A C 1
ATOM 589 O O . GLY A 1 78 ? -9.437 -8.087 0.933 1.00 93.25 78 GLY A O 1
ATOM 590 N N . ALA A 1 79 ? -9.926 -7.485 -1.174 1.00 95.75 79 ALA A N 1
ATOM 591 C CA . ALA A 1 79 ? -8.639 -7.825 -1.760 1.00 95.75 79 ALA A CA 1
ATOM 592 C C . ALA A 1 79 ? -7.964 -6.586 -2.360 1.00 95.75 79 ALA A C 1
ATOM 594 O O . ALA A 1 79 ? -8.623 -5.619 -2.735 1.00 95.75 79 ALA A O 1
ATOM 595 N N . VAL A 1 80 ? -6.640 -6.631 -2.471 1.00 97.25 80 VAL A N 1
ATOM 596 C CA . VAL A 1 80 ? -5.852 -5.671 -3.244 1.00 97.25 80 VAL A CA 1
ATOM 597 C C . VAL A 1 80 ? -5.276 -6.373 -4.463 1.00 97.25 80 VAL A C 1
ATOM 599 O O . VAL A 1 80 ? -4.635 -7.419 -4.348 1.00 97.25 80 VAL A O 1
ATOM 602 N N . TYR A 1 81 ? -5.505 -5.783 -5.625 1.00 97.44 81 TYR A N 1
ATOM 603 C CA . TYR A 1 81 ? -5.036 -6.240 -6.921 1.00 97.44 81 TYR A CA 1
ATOM 604 C C . TYR A 1 81 ? -3.868 -5.368 -7.354 1.00 97.44 81 TYR A C 1
ATOM 606 O O . TYR A 1 81 ? -3.978 -4.148 -7.311 1.00 97.44 81 TYR A O 1
ATOM 614 N N . VAL A 1 82 ? -2.752 -5.974 -7.756 1.00 97.19 82 VAL A N 1
ATOM 615 C CA . VAL A 1 82 ? -1.533 -5.236 -8.121 1.00 97.19 82 VAL A CA 1
ATOM 616 C C . VAL A 1 82 ? -1.047 -5.660 -9.497 1.00 97.19 82 VAL A C 1
ATOM 618 O O . VAL A 1 82 ? -0.763 -6.836 -9.720 1.00 97.19 82 VAL A O 1
ATOM 621 N N . GLY A 1 83 ? -0.938 -4.706 -10.417 1.00 97.06 83 GLY A N 1
ATOM 622 C CA . GLY A 1 83 ? -0.371 -4.925 -11.745 1.00 97.06 83 GLY A CA 1
ATOM 623 C C . GLY A 1 83 ? 1.148 -4.763 -11.735 1.00 97.06 83 GLY A C 1
ATOM 624 O O . GLY A 1 83 ? 1.653 -3.702 -11.360 1.00 97.06 83 GLY A O 1
ATOM 625 N N . PHE A 1 84 ? 1.866 -5.795 -12.182 1.00 94.94 84 PHE A N 1
ATOM 626 C CA . PHE A 1 84 ? 3.328 -5.801 -12.268 1.00 94.94 84 PHE A CA 1
ATOM 627 C C . PHE A 1 84 ? 3.837 -5.652 -13.707 1.00 94.94 84 PHE A C 1
ATOM 629 O O . PHE A 1 84 ? 3.154 -6.023 -14.664 1.00 94.94 84 PHE A O 1
ATOM 636 N N . GLY A 1 85 ? 5.073 -5.167 -13.864 1.00 93.00 85 GLY A N 1
ATOM 637 C CA . GLY A 1 85 ? 5.681 -4.913 -15.177 1.00 93.00 85 GLY A CA 1
ATOM 638 C C . GLY A 1 85 ? 5.873 -6.123 -16.085 1.00 93.00 85 GLY A C 1
ATOM 639 O O . GLY A 1 85 ? 5.831 -5.993 -17.307 1.00 93.00 85 GLY A O 1
ATOM 640 N N . ASN A 1 86 ? 5.950 -7.318 -15.513 1.00 93.19 86 ASN A N 1
ATOM 641 C CA . ASN A 1 86 ? 5.964 -8.581 -16.250 1.00 93.19 86 ASN A CA 1
ATOM 642 C C . ASN A 1 86 ? 4.572 -9.058 -16.718 1.00 93.19 86 ASN A C 1
ATOM 644 O O . ASN A 1 86 ? 4.431 -10.207 -17.141 1.00 93.19 86 ASN A O 1
ATOM 648 N N . GLY A 1 87 ? 3.537 -8.219 -16.614 1.00 95.44 87 GLY A N 1
ATOM 649 C CA . GLY A 1 87 ? 2.171 -8.537 -17.035 1.00 95.44 87 GLY A CA 1
ATOM 650 C C . GLY A 1 87 ? 1.412 -9.462 -16.080 1.00 95.44 87 GLY A C 1
ATOM 651 O O . GLY A 1 87 ? 0.359 -9.982 -16.445 1.00 95.44 87 GLY A O 1
ATOM 652 N N . ARG A 1 88 ? 1.929 -9.700 -14.867 1.00 95.38 88 ARG A N 1
ATOM 653 C CA . ARG A 1 88 ? 1.237 -10.485 -13.835 1.00 95.38 88 ARG A CA 1
ATOM 654 C C . ARG A 1 88 ? 0.340 -9.603 -12.974 1.00 95.38 88 ARG A C 1
ATOM 656 O O . ARG A 1 88 ? 0.650 -8.443 -12.713 1.00 95.38 88 ARG A O 1
ATOM 663 N N . LEU A 1 89 ? -0.731 -10.215 -12.475 1.00 96.38 89 LEU A N 1
ATOM 664 C CA . LEU A 1 89 ? -1.634 -9.644 -11.482 1.00 96.38 89 LEU A CA 1
ATOM 665 C C . LEU A 1 89 ? -1.400 -10.332 -10.132 1.00 96.38 89 LEU A C 1
ATOM 667 O O . LEU A 1 89 ? -1.591 -11.542 -10.010 1.00 96.38 89 LEU A O 1
ATOM 671 N N . GLY A 1 90 ? -0.975 -9.573 -9.126 1.00 95.06 90 GLY A N 1
ATOM 672 C CA . GLY A 1 90 ? -0.969 -10.004 -7.731 1.00 95.06 90 GLY A CA 1
ATOM 673 C C . GLY A 1 90 ? -2.346 -9.824 -7.106 1.00 95.06 90 GLY A C 1
ATOM 674 O O . GLY A 1 90 ? -3.021 -8.841 -7.395 1.00 95.06 90 GLY A O 1
ATOM 675 N N . VAL A 1 91 ? -2.746 -10.755 -6.242 1.00 95.94 91 VAL A N 1
ATOM 676 C CA . VAL A 1 91 ? -3.997 -10.680 -5.477 1.00 95.94 91 VAL A CA 1
ATOM 677 C C . VAL A 1 91 ? -3.668 -10.910 -4.008 1.00 95.94 91 VAL A C 1
ATOM 679 O O . VAL A 1 91 ? -3.196 -11.984 -3.634 1.00 95.94 91 VAL A O 1
ATOM 682 N N . PHE A 1 92 ? -3.908 -9.899 -3.181 1.00 92.12 92 PHE A N 1
ATOM 683 C CA . PHE A 1 92 ? -3.620 -9.908 -1.751 1.00 92.12 92 PHE A CA 1
ATOM 684 C C . PHE A 1 92 ? -4.933 -9.801 -0.982 1.00 92.12 92 PHE A C 1
ATOM 686 O O . PHE A 1 92 ? -5.557 -8.746 -0.958 1.00 92.12 92 PHE A O 1
ATOM 693 N N . SER A 1 93 ? -5.369 -10.889 -0.354 1.00 89.25 93 SER A N 1
ATOM 694 C CA . SER A 1 93 ? -6.587 -10.924 0.462 1.00 89.25 93 SER A CA 1
ATOM 695 C C . SER A 1 93 ? -6.240 -11.178 1.925 1.00 89.25 93 SER A C 1
ATOM 697 O O . SER A 1 93 ? -5.460 -12.087 2.214 1.00 89.25 93 SER A O 1
ATOM 699 N N . GLY A 1 94 ? -6.852 -10.424 2.839 1.00 70.00 94 GLY A N 1
ATOM 700 C CA . GLY A 1 94 ? -6.793 -10.720 4.268 1.00 70.00 94 GLY A CA 1
ATOM 701 C C . GLY A 1 94 ? -7.713 -11.895 4.595 1.00 70.00 94 GLY A C 1
ATOM 702 O O . GLY A 1 94 ? -8.931 -11.741 4.577 1.00 70.00 94 GLY A O 1
ATOM 703 N N . ARG A 1 95 ? -7.142 -13.068 4.863 1.00 56.47 95 ARG A N 1
ATOM 704 C CA . ARG A 1 95 ? -7.797 -14.119 5.648 1.00 56.47 95 ARG A CA 1
ATOM 705 C C . ARG A 1 95 ? -7.022 -14.318 6.933 1.00 56.47 95 ARG A C 1
ATOM 707 O O . ARG A 1 95 ? -5.776 -14.276 6.852 1.00 56.47 95 ARG A O 1
#

Nearest PDB structures (foldseek):
  3mbr-assembly1_X  TM=6.835E-01  e=1.513E-02  Xanthomonas campestris pv. campestris
  5yje-assembly1_A  TM=8.292E-01  e=2.062E-01  Homo sapiens
  8ghl-assembly1_G  TM=7.226E-01  e=3.962E-01  Saccharomyces cerevisiae
  6rgo-assembly1_B  TM=6.156E-01  e=5.201E-01  Kluyveromyces lactis NRRL Y-1140
  4zov-assembly1_A  TM=6.597E-01  e=9.993E-01  Saccharomyces cerevisiae

Foldseek 3Di:
DPWEWDADPVPGDTQEIDDDPAPAKYWAEDDPFWTWMKDFCVVVAVGIKIFTAGPRYRHTDDIDHDPFDWDHWYDDPQWIWTQGPVRDIDIGHDD

Secondary structure (DSSP, 8-state):
--EEEEEETTTTEEEEEEE-SSSSEEEEEEETTEEEEEE--TTTSSS-EEEEEETTT--EEEEE--SS-EEEEEEETTEEEEEETTS-EEEEE--

Mean predicted aligned error: 3.91 Å

pLDDT: mean 90.87, std 8.65, range [56.47, 97.81]

Sequence (95 aa):
MNAVDAFRLLGGERQFRFETPSNNGWPVAETAGTVVAEAITPDEADWTSLFALDGDTGGPR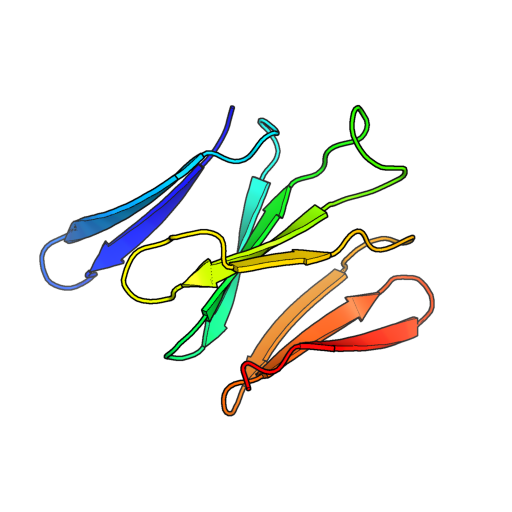AVYRPTDTVFTAEGHDGAVYVGFGNGRLGVFSGR

Solvent-accessible surface area (backbone atoms only — not comparable to full-atom values): 5290 Å² total; per-residue (Å²): 108,27,52,37,72,44,63,39,76,86,84,66,46,70,65,30,70,35,76,32,99,17,69,51,32,39,72,55,31,50,36,92,66,33,32,33,34,39,22,54,30,71,92,83,33,100,33,39,35,40,34,38,19,34,46,77,64,40,47,79,75,48,78,47,72,49,94,49,53,78,78,46,49,44,42,53,98,60,26,36,40,33,40,33,70,87,74,47,74,47,78,50,62,86,126